Protein AF-A0A251XKA4-F1 (afdb_monomer)

InterPro domains:
  IPR009317 ChaB [PF06150] (57-104)
  IPR037205 ChaB superfamily [G3DSA:1.10.1740.70] (51-105)
  IPR037205 ChaB superfamily [SSF140376] (55-105)

Secondary structure (DSSP, 8-state):
------------------------------------------------------PPPPHHHHHHHHHHHHHHHHHH-SSHHHHHHHHHHHHHHEEEETTEEEE-SS-S-SSHHHHSTTSPP-TT--TTS-HHHHHHHHHHTT-TTGGG--HHHHHHHHHHHHHHHHHHHHHHH-

Organism: Clavibacter michiganensis subsp. michiganensis (NCBI:txid33013)

Structure (mmCIF, N/CA/C/O backbone):
data_AF-A0A251XKA4-F1
#
_entry.id   AF-A0A251XKA4-F1
#
loop_
_atom_site.group_PDB
_atom_site.id
_atom_site.type_symbol
_atom_site.label_atom_id
_atom_site.label_alt_id
_atom_site.label_comp_id
_atom_site.label_asym_id
_atom_site.label_entity_id
_atom_site.label_seq_id
_atom_site.pdbx_PDB_ins_code
_atom_site.Cartn_x
_atom_site.Cartn_y
_atom_site.Cartn_z
_atom_site.occupancy
_atom_site.B_iso_or_equiv
_atom_site.auth_seq_id
_atom_site.auth_comp_id
_atom_site.auth_asym_id
_atom_site.auth_atom_id
_atom_site.pdbx_PDB_model_num
ATOM 1 N N . MET A 1 1 ? 57.300 -24.499 -4.265 1.00 41.25 1 MET A N 1
ATOM 2 C CA . MET A 1 1 ? 58.235 -25.155 -5.201 1.00 41.25 1 MET A CA 1
ATOM 3 C C . MET A 1 1 ? 58.784 -26.403 -4.531 1.00 41.25 1 MET A C 1
ATOM 5 O O . MET A 1 1 ? 59.545 -26.264 -3.583 1.00 41.25 1 MET A O 1
ATOM 9 N N . ARG A 1 2 ? 58.310 -27.577 -4.958 1.00 37.72 2 ARG A N 1
ATOM 10 C CA . ARG A 1 2 ? 58.905 -28.910 -4.784 1.00 37.72 2 ARG A CA 1
ATOM 11 C C . ARG A 1 2 ? 58.207 -29.837 -5.793 1.00 37.72 2 ARG A C 1
ATOM 13 O O . ARG A 1 2 ? 57.027 -30.131 -5.636 1.00 37.72 2 ARG A O 1
ATOM 20 N N . ASP A 1 3 ? 58.942 -30.148 -6.856 1.00 30.45 3 ASP A N 1
ATOM 21 C CA . ASP A 1 3 ? 58.906 -31.343 -7.720 1.00 30.45 3 ASP A CA 1
ATOM 22 C C . ASP A 1 3 ? 58.694 -32.657 -6.924 1.00 30.45 3 ASP A C 1
ATOM 24 O O . ASP A 1 3 ? 58.988 -32.674 -5.730 1.00 30.45 3 ASP A O 1
ATOM 28 N N . ALA A 1 4 ? 58.270 -33.818 -7.445 1.00 34.62 4 ALA A N 1
ATOM 29 C CA . ALA A 1 4 ? 57.891 -34.322 -8.773 1.00 34.62 4 ALA A CA 1
ATOM 30 C C . ALA A 1 4 ? 57.334 -35.771 -8.625 1.00 34.62 4 ALA A C 1
ATOM 32 O O . ALA A 1 4 ? 57.426 -36.355 -7.546 1.00 34.62 4 ALA A O 1
ATOM 33 N N . ALA A 1 5 ? 56.892 -36.328 -9.767 1.00 35.38 5 ALA A N 1
ATOM 34 C CA . ALA A 1 5 ? 56.661 -37.741 -10.148 1.00 35.38 5 ALA A CA 1
ATOM 35 C C . ALA A 1 5 ? 55.279 -38.352 -9.804 1.00 35.38 5 ALA A C 1
ATOM 37 O O . ALA A 1 5 ? 54.890 -38.363 -8.643 1.00 35.38 5 ALA A O 1
ATOM 38 N N . LEU A 1 6 ? 54.391 -38.723 -10.750 1.00 31.50 6 LEU A N 1
ATOM 39 C CA . LEU A 1 6 ? 54.429 -39.629 -11.936 1.00 31.50 6 LEU A CA 1
ATOM 40 C C . LEU A 1 6 ? 54.563 -41.127 -11.603 1.00 31.50 6 LEU A C 1
ATOM 42 O O . LEU A 1 6 ? 55.638 -41.536 -11.188 1.00 31.50 6 LEU A O 1
ATOM 46 N N . ASP A 1 7 ? 53.484 -41.889 -11.859 1.00 31.73 7 ASP A N 1
ATOM 47 C CA . ASP A 1 7 ? 53.418 -43.190 -12.582 1.00 31.73 7 ASP A CA 1
ATOM 48 C C . ASP A 1 7 ? 51.917 -43.580 -12.719 1.00 31.73 7 ASP A C 1
ATOM 50 O O . ASP A 1 7 ? 51.208 -43.651 -11.717 1.00 31.73 7 ASP A O 1
ATOM 54 N N . ASP A 1 8 ? 51.252 -43.398 -13.867 1.00 29.53 8 ASP A N 1
ATOM 55 C CA . ASP A 1 8 ? 51.027 -44.322 -15.007 1.00 29.53 8 ASP A CA 1
ATOM 56 C C . ASP A 1 8 ? 50.430 -45.709 -14.657 1.00 29.53 8 ASP A C 1
ATOM 58 O O . ASP A 1 8 ? 51.080 -46.574 -14.086 1.00 29.53 8 ASP A O 1
ATOM 62 N N . ALA A 1 9 ? 49.176 -45.933 -15.074 1.00 33.81 9 ALA A N 1
ATOM 63 C CA . ALA A 1 9 ? 48.675 -47.252 -15.462 1.00 33.81 9 ALA A CA 1
ATOM 64 C C . ALA A 1 9 ? 47.526 -47.095 -16.476 1.00 33.81 9 ALA A C 1
ATOM 66 O O . ALA A 1 9 ? 46.381 -46.784 -16.138 1.00 33.81 9 ALA A O 1
ATOM 67 N N . ARG A 1 10 ? 47.858 -47.301 -17.752 1.00 30.70 10 ARG A N 1
ATOM 68 C CA . ARG A 1 10 ? 46.939 -47.449 -18.891 1.00 30.70 10 ARG A CA 1
ATOM 69 C C . ARG A 1 10 ? 46.295 -48.842 -18.929 1.00 30.70 10 ARG A C 1
ATOM 71 O O . ARG A 1 10 ? 46.965 -49.829 -18.649 1.00 30.70 10 ARG A O 1
ATOM 78 N N . GLY A 1 11 ? 45.089 -48.924 -19.507 1.00 27.58 11 GLY A N 1
ATOM 79 C CA . GLY A 1 11 ? 44.773 -49.992 -20.470 1.00 27.58 11 GLY A CA 1
ATOM 80 C C . GLY A 1 11 ? 43.363 -50.597 -20.431 1.00 27.58 11 GLY A C 1
ATOM 81 O O . GLY A 1 11 ? 43.026 -51.311 -19.498 1.00 27.58 11 GLY A O 1
ATOM 82 N N . GLY A 1 12 ? 42.608 -50.433 -21.531 1.00 27.92 12 GLY A N 1
ATOM 83 C CA . GLY A 1 12 ? 41.803 -51.532 -22.096 1.00 27.92 12 GLY A CA 1
ATOM 84 C C . GLY A 1 12 ? 40.272 -51.384 -22.156 1.00 27.92 12 GLY A C 1
ATOM 85 O O . GLY A 1 12 ? 39.564 -51.839 -21.269 1.00 27.92 12 GLY A O 1
ATOM 86 N N . ALA A 1 13 ? 39.760 -50.878 -23.279 1.00 34.41 13 ALA A N 1
ATOM 87 C CA . ALA A 1 13 ? 38.482 -51.277 -23.909 1.00 34.41 13 ALA A CA 1
ATOM 88 C C . ALA A 1 13 ? 38.842 -51.947 -25.272 1.00 34.41 13 ALA A C 1
ATOM 90 O O . ALA A 1 13 ? 40.032 -51.870 -25.603 1.00 34.41 13 ALA A O 1
ATOM 91 N N . PRO A 1 14 ? 37.946 -52.526 -26.122 1.00 44.03 14 PRO A N 1
ATOM 92 C CA . PRO A 1 14 ? 36.469 -52.452 -26.154 1.00 44.03 14 PRO A CA 1
ATOM 93 C C . PRO A 1 14 ? 35.716 -53.739 -26.630 1.00 44.03 14 PRO A C 1
ATOM 95 O O . PRO A 1 14 ? 36.321 -54.727 -27.031 1.00 44.03 14 PRO A O 1
ATOM 98 N N . GLY A 1 15 ? 34.374 -53.670 -26.720 1.00 28.42 15 GLY A N 1
ATOM 99 C CA . GLY A 1 15 ? 33.602 -54.360 -27.776 1.00 28.42 15 GLY A CA 1
ATOM 100 C C . GLY A 1 15 ? 32.420 -55.243 -27.340 1.00 28.42 15 GLY A C 1
ATOM 101 O O . GLY A 1 15 ? 32.548 -56.048 -26.427 1.00 28.42 15 GLY A O 1
ATOM 102 N N . GLY A 1 16 ? 31.288 -55.142 -28.061 1.00 31.62 16 GLY A N 1
ATOM 103 C CA . GLY A 1 16 ? 30.302 -56.234 -28.158 1.00 31.62 16 GLY A CA 1
ATOM 104 C C . GLY A 1 16 ? 28.816 -55.862 -28.061 1.00 31.62 16 GLY A C 1
ATOM 105 O O . GLY A 1 16 ? 28.168 -56.170 -27.068 1.00 31.62 16 GLY A O 1
ATOM 106 N N . LEU A 1 17 ? 28.242 -55.265 -29.113 1.00 37.06 17 LEU A N 1
ATOM 107 C CA . LEU A 1 17 ? 26.791 -55.231 -29.355 1.00 37.06 17 LEU A CA 1
ATOM 108 C C . LEU A 1 17 ? 26.373 -56.504 -30.099 1.00 37.06 17 LEU A C 1
ATOM 110 O O . LEU A 1 17 ? 26.829 -56.715 -31.219 1.00 37.06 17 LEU A O 1
ATOM 114 N N . THR A 1 18 ? 25.455 -57.308 -29.555 1.00 38.34 18 THR A N 1
ATOM 115 C CA . THR A 1 18 ? 24.617 -58.232 -30.347 1.00 38.34 18 THR A CA 1
ATOM 116 C C . THR A 1 18 ? 23.310 -58.548 -29.604 1.00 38.34 18 THR A C 1
ATOM 118 O O . THR A 1 18 ? 23.320 -58.869 -28.420 1.00 38.34 18 THR A O 1
ATOM 121 N N . ARG A 1 19 ? 22.175 -58.444 -30.312 1.00 44.38 19 ARG A N 1
ATOM 122 C CA . ARG A 1 19 ? 20.827 -58.893 -29.896 1.00 44.38 19 ARG A CA 1
ATOM 123 C C . ARG A 1 19 ? 20.572 -60.312 -30.425 1.00 44.38 19 ARG A C 1
ATOM 125 O O . ARG A 1 19 ? 21.053 -60.634 -31.507 1.00 44.38 19 ARG A O 1
ATOM 132 N N . PRO A 1 20 ? 19.719 -61.102 -29.759 1.00 41.06 20 PRO A N 1
ATOM 133 C CA . PRO A 1 20 ? 18.528 -61.667 -30.427 1.00 41.06 20 PRO A CA 1
ATOM 134 C C . PRO A 1 20 ? 17.291 -61.592 -29.496 1.00 41.06 20 PRO A C 1
ATOM 136 O O . PRO A 1 20 ? 17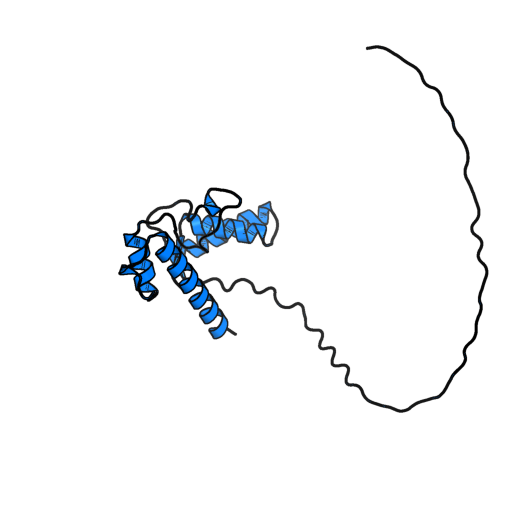.431 -61.566 -28.283 1.00 41.06 20 PRO A O 1
ATOM 139 N N . SER A 1 21 ? 16.059 -61.307 -29.932 1.00 31.83 21 SER A N 1
ATOM 140 C CA . SER A 1 21 ? 15.105 -61.987 -30.835 1.00 31.83 21 SER A CA 1
ATOM 141 C C . SER A 1 21 ? 13.944 -62.633 -30.049 1.00 31.83 21 SER A C 1
ATOM 143 O O . SER A 1 21 ? 14.089 -63.673 -29.425 1.00 31.83 21 SER A O 1
ATOM 145 N N . ARG A 1 22 ? 12.797 -61.940 -30.094 1.00 33.31 22 ARG A N 1
ATOM 146 C CA . ARG A 1 22 ? 11.419 -62.400 -30.370 1.00 33.31 22 ARG A CA 1
ATOM 147 C C . ARG A 1 22 ? 10.914 -63.746 -29.797 1.00 33.31 22 ARG A C 1
ATOM 149 O O . ARG A 1 22 ? 11.120 -64.798 -30.387 1.00 33.31 22 ARG A O 1
ATOM 156 N N . ALA A 1 23 ? 10.017 -63.640 -28.816 1.00 32.66 23 ALA A N 1
ATOM 157 C CA . ALA A 1 23 ? 8.788 -64.434 -28.644 1.00 32.66 23 ALA A CA 1
ATOM 158 C C . ALA A 1 23 ? 7.813 -63.560 -27.810 1.00 32.66 23 ALA A C 1
ATOM 160 O O . ALA A 1 23 ? 8.272 -62.812 -26.961 1.00 32.66 23 ALA A O 1
ATOM 161 N N . GLY A 1 24 ? 6.499 -63.500 -28.004 1.00 32.25 24 GLY A N 1
ATOM 162 C CA . GLY A 1 24 ? 5.618 -64.374 -28.747 1.00 32.25 24 GLY A CA 1
ATOM 163 C C . GLY A 1 24 ? 4.325 -63.682 -29.192 1.00 32.25 24 GLY A C 1
ATOM 164 O O . GLY A 1 24 ? 4.082 -62.495 -28.995 1.00 32.25 24 GLY A O 1
ATOM 165 N N . ARG A 1 25 ? 3.569 -64.517 -29.886 1.00 30.67 25 ARG A N 1
ATOM 166 C CA . ARG A 1 25 ? 2.324 -64.351 -30.622 1.00 30.67 25 ARG A CA 1
ATOM 167 C C . ARG A 1 25 ? 1.132 -64.212 -29.665 1.00 30.67 25 ARG A C 1
ATOM 169 O O . ARG A 1 25 ? 1.028 -64.999 -28.732 1.00 30.67 25 ARG A O 1
ATOM 176 N N . ALA A 1 26 ? 0.210 -63.302 -29.964 1.00 33.66 26 ALA A N 1
ATOM 177 C CA . ALA A 1 26 ? -1.204 -63.447 -29.629 1.00 33.66 26 ALA A CA 1
ATOM 178 C C . ALA A 1 26 ? -2.019 -62.743 -30.722 1.00 33.66 26 ALA A C 1
ATOM 180 O O . ALA A 1 26 ? -2.037 -61.519 -30.822 1.00 33.66 26 ALA A O 1
ATOM 181 N N . GLU A 1 27 ? -2.606 -63.562 -31.588 1.00 29.14 27 GLU A N 1
ATOM 182 C CA . GLU A 1 27 ? -3.636 -63.191 -32.549 1.00 29.14 27 GLU A CA 1
ATOM 183 C C . GLU A 1 27 ? -4.970 -63.107 -31.814 1.00 29.14 27 GLU A C 1
ATOM 185 O O . GLU A 1 27 ? -5.345 -64.091 -31.189 1.00 29.14 27 GLU A O 1
ATOM 190 N N . TRP A 1 28 ? -5.682 -61.986 -31.932 1.00 31.33 28 TRP A N 1
ATOM 191 C CA . TRP A 1 28 ? -7.147 -61.937 -31.947 1.00 31.33 28 TRP A CA 1
ATOM 192 C C . TRP A 1 28 ? -7.543 -60.774 -32.855 1.00 31.33 28 TRP A C 1
ATOM 194 O O . TRP A 1 28 ? -7.363 -59.608 -32.508 1.00 31.33 28 TRP A O 1
ATOM 204 N N . GLY A 1 29 ? -8.015 -61.108 -34.053 1.00 29.88 29 GLY A N 1
ATOM 205 C CA . GLY A 1 29 ? -8.802 -60.202 -34.870 1.00 29.88 29 GLY A CA 1
ATOM 206 C C . GLY A 1 29 ? -10.274 -60.462 -34.588 1.00 29.88 29 GLY A C 1
ATOM 207 O O . GLY A 1 29 ? -10.699 -61.609 -34.632 1.00 29.88 29 GLY A O 1
ATOM 208 N N . ASP A 1 30 ? -11.029 -59.401 -34.335 1.00 33.69 30 ASP A N 1
ATOM 209 C CA . ASP A 1 30 ? -12.448 -59.348 -34.664 1.00 33.69 30 ASP A CA 1
ATOM 210 C C . ASP A 1 30 ? -12.826 -57.891 -34.949 1.00 33.69 30 ASP A C 1
ATOM 212 O O . ASP A 1 30 ? -12.388 -56.962 -34.265 1.00 33.69 30 ASP A O 1
ATOM 216 N N . GLY A 1 31 ? -13.540 -57.702 -36.053 1.00 29.50 31 GLY A N 1
ATOM 217 C CA . GLY A 1 31 ? -13.915 -56.408 -36.609 1.00 29.50 31 GLY A CA 1
ATOM 218 C C . GLY A 1 31 ? -15.184 -55.819 -35.974 1.00 29.50 31 GLY A C 1
ATOM 219 O O . GLY A 1 31 ? -15.571 -56.178 -34.869 1.00 29.50 31 GLY A O 1
ATOM 220 N N . PRO A 1 32 ? -15.826 -54.845 -36.634 1.00 42.78 32 PRO A N 1
ATOM 221 C CA . PRO A 1 32 ? -16.057 -53.530 -36.054 1.00 42.78 32 PRO A CA 1
ATOM 222 C C . PRO A 1 32 ? -17.481 -53.354 -35.524 1.00 42.78 32 PRO A C 1
ATOM 224 O O . PRO A 1 32 ? -18.438 -53.808 -36.148 1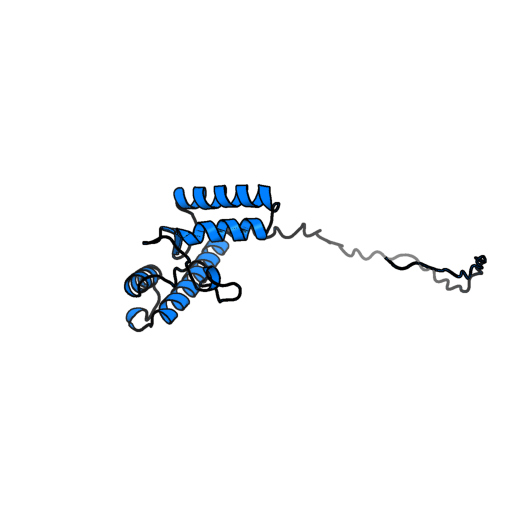.00 42.78 32 PRO A O 1
ATOM 227 N N . ARG A 1 33 ? -17.638 -52.577 -34.444 1.00 34.19 33 ARG A N 1
ATOM 228 C CA . ARG A 1 33 ? -18.879 -51.839 -34.173 1.00 34.19 33 ARG A CA 1
ATOM 229 C C . ARG A 1 33 ? -18.569 -50.452 -33.635 1.00 34.19 33 ARG A C 1
ATOM 231 O O . ARG A 1 33 ? -17.985 -50.287 -32.568 1.00 34.19 33 ARG A O 1
ATOM 238 N N . GLU A 1 34 ? -18.964 -49.477 -34.443 1.00 37.06 34 GLU A N 1
ATOM 239 C CA . GLU A 1 34 ? -19.092 -48.069 -34.115 1.00 37.06 34 GLU A CA 1
ATOM 240 C C . GLU A 1 34 ? -19.709 -47.866 -32.728 1.00 37.06 34 GLU A C 1
ATOM 242 O O . GLU A 1 34 ? -20.851 -48.241 -32.466 1.00 37.06 34 GLU A O 1
ATOM 247 N N . ALA A 1 35 ? -18.970 -47.186 -31.861 1.00 33.25 35 ALA A N 1
ATOM 248 C CA . ALA A 1 35 ? -19.547 -46.390 -30.796 1.00 33.25 35 ALA A CA 1
ATOM 249 C C . ALA A 1 35 ? -18.789 -45.064 -30.791 1.00 33.25 35 ALA A C 1
ATOM 251 O O . ALA A 1 35 ? -17.631 -44.979 -30.386 1.00 33.25 35 ALA A O 1
ATOM 252 N N . ALA A 1 36 ? -19.443 -44.035 -31.323 1.00 42.47 36 ALA A N 1
ATOM 253 C CA . ALA A 1 36 ? -18.962 -42.668 -31.344 1.00 42.47 36 ALA A CA 1
ATOM 254 C C . ALA A 1 36 ? -18.763 -42.147 -29.910 1.00 42.47 36 ALA A C 1
ATOM 256 O O . ALA A 1 36 ? -19.669 -41.578 -29.303 1.00 42.47 36 ALA A O 1
ATOM 257 N N . ALA A 1 37 ? -17.555 -42.301 -29.373 1.00 41.50 37 ALA A N 1
ATOM 258 C CA . ALA A 1 37 ? -17.091 -41.480 -28.270 1.00 41.50 37 ALA A CA 1
ATOM 259 C C . ALA A 1 37 ? -16.654 -40.137 -28.859 1.00 41.50 37 ALA A C 1
ATOM 261 O O . ALA A 1 37 ? -15.636 -40.033 -29.543 1.00 41.50 37 ALA A O 1
ATOM 262 N N . ARG A 1 38 ? -17.459 -39.100 -28.622 1.00 43.06 38 ARG A N 1
ATOM 263 C CA . ARG A 1 38 ? -17.077 -37.710 -28.865 1.00 43.06 38 ARG A CA 1
ATOM 264 C C . ARG A 1 38 ? -15.859 -37.400 -27.988 1.00 43.06 38 ARG A C 1
ATOM 266 O O . ARG A 1 38 ? -16.015 -37.018 -26.833 1.00 43.06 38 ARG A O 1
ATOM 273 N N . ASP A 1 39 ? -14.654 -37.569 -28.531 1.00 43.06 39 ASP A N 1
ATOM 274 C CA . ASP A 1 39 ? -13.423 -37.023 -27.958 1.00 43.06 39 ASP A CA 1
ATOM 275 C C . ASP A 1 39 ? -13.450 -35.507 -28.160 1.00 43.06 39 ASP A C 1
ATOM 277 O O . ASP A 1 39 ? -12.802 -34.936 -29.033 1.00 43.06 39 ASP A O 1
ATOM 281 N N . THR A 1 40 ? -14.247 -34.828 -27.340 1.00 46.41 40 THR A N 1
ATOM 282 C CA . THR A 1 40 ? -14.050 -33.408 -27.097 1.00 46.41 40 THR A CA 1
ATOM 283 C C . THR A 1 40 ? -12.915 -33.259 -26.091 1.00 46.41 40 THR A C 1
ATOM 285 O O . THR A 1 40 ? -13.105 -32.699 -25.008 1.00 46.41 40 THR A O 1
ATOM 288 N N . ARG A 1 41 ? -11.698 -33.684 -26.452 1.00 48.25 41 ARG A N 1
ATOM 289 C CA . ARG A 1 41 ? -10.490 -33.011 -25.977 1.00 48.25 41 ARG A CA 1
ATOM 290 C C . ARG A 1 41 ? -10.504 -31.615 -26.575 1.00 48.25 41 ARG A C 1
ATOM 292 O O . ARG A 1 41 ? -9.801 -31.277 -27.520 1.00 48.25 41 ARG A O 1
ATOM 299 N N . ARG A 1 42 ? -11.352 -30.778 -25.975 1.00 44.84 42 ARG A N 1
ATOM 300 C CA . ARG A 1 42 ? -11.201 -29.337 -25.952 1.00 44.84 42 ARG A CA 1
ATOM 301 C C . ARG A 1 42 ? -9.795 -29.136 -25.404 1.00 44.84 42 ARG A C 1
ATOM 303 O O . ARG A 1 42 ? -9.588 -29.252 -24.197 1.00 44.84 42 ARG A O 1
ATOM 310 N N . ILE A 1 43 ? -8.835 -28.932 -26.306 1.00 49.16 43 ILE A N 1
ATOM 311 C CA . ILE A 1 43 ? -7.522 -28.385 -25.993 1.00 49.16 43 ILE A CA 1
ATOM 312 C C . ILE A 1 43 ? -7.842 -27.109 -25.226 1.00 49.16 43 ILE A C 1
ATOM 314 O O . ILE A 1 43 ? -8.227 -26.086 -25.791 1.00 49.16 43 ILE A O 1
ATOM 318 N N . ARG A 1 44 ? -7.832 -27.215 -23.898 1.00 48.62 44 ARG A N 1
ATOM 319 C CA . ARG A 1 44 ? -7.949 -26.077 -23.012 1.00 48.62 44 ARG A CA 1
ATOM 320 C C . ARG A 1 44 ? -6.613 -25.392 -23.229 1.00 48.62 44 ARG A C 1
ATOM 322 O O . ARG A 1 44 ? -5.604 -25.841 -22.688 1.00 48.62 44 ARG A O 1
ATOM 329 N N . GLY A 1 45 ? -6.608 -24.406 -24.129 1.00 38.12 45 GLY A N 1
ATOM 330 C CA . GLY A 1 45 ? -5.464 -23.531 -24.349 1.00 38.12 45 GLY A CA 1
ATOM 331 C C . GLY A 1 45 ? -4.911 -23.074 -22.999 1.00 38.12 45 GLY A C 1
ATOM 332 O O . GLY A 1 45 ? -5.649 -23.121 -22.003 1.00 38.12 45 GLY A O 1
ATOM 333 N N . PRO A 1 46 ? -3.623 -22.697 -22.936 1.00 44.62 46 PRO A N 1
ATOM 334 C CA . PRO A 1 46 ? -2.971 -22.382 -21.674 1.00 44.62 46 PRO A CA 1
ATOM 335 C C . PRO A 1 46 ? -3.894 -21.467 -20.879 1.00 44.62 46 PRO A C 1
ATOM 337 O O . PRO A 1 46 ? -4.314 -20.425 -21.389 1.00 44.62 46 PRO A O 1
ATOM 340 N N . ARG A 1 47 ? -4.290 -21.910 -19.672 1.00 45.59 47 ARG A N 1
ATOM 341 C CA . ARG A 1 47 ? -5.006 -21.057 -18.719 1.00 45.59 47 ARG A CA 1
ATOM 342 C C . ARG A 1 47 ? -4.215 -19.763 -18.716 1.00 45.59 47 ARG A C 1
ATOM 344 O O . ARG A 1 47 ? -3.035 -19.819 -18.365 1.00 45.59 47 ARG A O 1
ATOM 351 N N . ARG A 1 48 ? -4.808 -18.663 -19.207 1.00 47.62 48 ARG A N 1
ATOM 352 C CA . ARG A 1 48 ? -4.182 -17.343 -19.121 1.00 47.62 48 ARG A CA 1
ATOM 353 C C . ARG A 1 48 ? -3.710 -17.261 -17.680 1.00 47.62 48 ARG A C 1
ATOM 355 O O . ARG A 1 48 ? -4.539 -17.366 -16.776 1.00 47.62 48 ARG A O 1
ATOM 362 N N . ARG A 1 49 ? -2.390 -17.239 -17.461 1.00 40.84 49 ARG A N 1
ATOM 363 C CA . ARG A 1 49 ? -1.859 -16.880 -16.150 1.00 40.84 49 ARG A CA 1
ATOM 364 C C . ARG A 1 49 ? -2.543 -15.556 -15.878 1.00 40.84 49 ARG A C 1
ATOM 366 O O . ARG A 1 49 ? -2.422 -14.657 -16.706 1.00 40.84 49 ARG A O 1
ATOM 373 N N . HIS A 1 50 ? -3.416 -15.540 -14.878 1.00 37.34 50 HIS A N 1
ATOM 374 C CA . HIS A 1 50 ? -4.166 -14.352 -14.529 1.00 37.34 50 HIS A CA 1
ATOM 375 C C . HIS A 1 50 ? -3.097 -13.311 -14.218 1.00 37.34 50 HIS A C 1
ATOM 377 O O . HIS A 1 50 ? -2.466 -13.399 -13.168 1.00 37.34 50 HIS A O 1
ATOM 383 N N . ALA A 1 51 ? -2.825 -12.415 -15.173 1.00 41.84 51 ALA A N 1
ATOM 384 C CA . ALA A 1 51 ? -2.194 -11.151 -14.861 1.00 41.84 51 ALA A CA 1
ATOM 385 C C . ALA A 1 51 ? -3.032 -10.611 -13.710 1.00 41.84 51 ALA A C 1
ATOM 387 O O . ALA A 1 51 ? -4.269 -10.656 -13.778 1.00 41.84 51 ALA A O 1
ATOM 388 N N . GLU A 1 52 ? -2.378 -10.308 -12.595 1.00 47.53 52 GLU A N 1
ATOM 389 C CA . GLU A 1 52 ? -3.085 -9.817 -11.430 1.00 47.53 52 GLU A CA 1
ATOM 390 C C . GLU A 1 52 ? -3.981 -8.674 -11.905 1.00 47.53 52 GLU A C 1
ATOM 392 O O . GLU A 1 52 ? -3.515 -7.780 -12.602 1.00 47.53 52 GLU A O 1
ATOM 397 N N . HIS A 1 53 ? -5.287 -8.742 -11.628 1.00 52.09 53 HIS A N 1
ATOM 398 C CA . HIS A 1 53 ? -6.139 -7.575 -11.825 1.00 52.09 53 HIS A CA 1
ATOM 399 C C . HIS A 1 53 ? -5.495 -6.455 -11.006 1.00 52.09 53 HIS A C 1
ATOM 401 O O . HIS A 1 53 ? -5.470 -6.541 -9.769 1.00 52.09 53 HIS A O 1
ATOM 407 N N . HIS A 1 54 ? -4.877 -5.505 -11.707 1.00 56.66 54 HIS A N 1
ATOM 408 C CA . HIS A 1 54 ? -4.188 -4.400 -11.085 1.00 56.66 54 HIS A CA 1
ATOM 409 C C . HIS A 1 54 ? -5.275 -3.426 -10.635 1.00 56.66 54 HIS A C 1
ATOM 411 O O . HIS A 1 54 ? -5.992 -2.898 -11.487 1.00 56.66 54 HIS A O 1
ATOM 417 N N . PRO A 1 55 ? -5.434 -3.217 -9.320 1.00 62.59 55 PRO A N 1
ATOM 418 C CA . PRO A 1 55 ? -6.343 -2.198 -8.807 1.00 62.59 55 PRO A CA 1
ATOM 419 C C . PRO A 1 55 ? -6.038 -0.848 -9.489 1.00 62.59 55 PRO A C 1
ATOM 421 O O . PRO A 1 55 ? -4.851 -0.594 -9.729 1.00 62.59 55 PRO A O 1
ATOM 424 N N . PRO A 1 56 ? -7.025 0.014 -9.825 1.00 66.19 56 PRO A N 1
ATOM 425 C CA . PRO A 1 56 ? -6.751 1.273 -10.502 1.00 66.19 56 PRO A CA 1
ATOM 426 C C . PRO A 1 56 ? -5.664 2.056 -9.767 1.00 66.19 56 PRO A C 1
ATOM 428 O O . PRO A 1 56 ? -5.740 2.325 -8.568 1.00 66.19 56 PRO A O 1
ATOM 431 N N . LEU A 1 57 ? -4.601 2.362 -10.497 1.00 66.75 57 LEU A N 1
ATOM 432 C CA . LEU A 1 57 ? -3.449 3.097 -10.004 1.00 66.75 57 LEU A CA 1
ATOM 433 C C . LEU A 1 57 ? -3.660 4.584 -10.346 1.00 66.75 57 LEU A C 1
ATOM 435 O O . LEU A 1 57 ? -4.001 4.882 -11.493 1.00 66.75 57 LEU A O 1
ATOM 439 N N . PRO A 1 58 ? -3.428 5.532 -9.422 1.00 77.06 58 PRO A N 1
ATOM 440 C CA . PRO A 1 58 ? -3.253 6.938 -9.778 1.00 77.06 58 PRO A CA 1
ATOM 441 C C . PRO A 1 58 ? -2.182 7.089 -10.867 1.00 77.06 58 PRO A C 1
ATOM 443 O O . PRO A 1 58 ? -1.273 6.263 -10.945 1.00 77.06 58 PRO A O 1
ATOM 446 N N . GLU A 1 59 ? -2.226 8.148 -11.677 1.00 77.31 59 GLU A N 1
ATOM 447 C CA . GLU A 1 59 ? -1.280 8.345 -12.793 1.00 77.31 59 GLU A CA 1
ATOM 448 C C . GLU A 1 59 ? 0.192 8.224 -12.345 1.00 77.31 59 GLU A C 1
ATOM 450 O O . GLU A 1 59 ? 0.985 7.503 -12.952 1.00 77.31 59 GLU A O 1
ATOM 455 N N . HIS A 1 60 ? 0.537 8.815 -11.195 1.00 78.06 60 HIS A N 1
ATOM 456 C CA . HIS A 1 60 ? 1.879 8.704 -10.612 1.00 78.06 60 HIS A CA 1
ATOM 457 C C . HIS A 1 60 ? 2.231 7.271 -10.162 1.00 78.06 60 HIS A C 1
ATOM 459 O O . HIS A 1 60 ? 3.381 6.838 -10.263 1.00 78.06 60 HIS A O 1
ATOM 465 N N . ALA A 1 61 ? 1.247 6.506 -9.688 1.00 84.75 61 ALA A N 1
ATOM 466 C CA . ALA A 1 61 ? 1.424 5.115 -9.283 1.00 84.75 61 ALA A CA 1
ATOM 467 C C . ALA A 1 61 ? 1.644 4.200 -10.502 1.00 84.75 61 ALA A C 1
ATOM 469 O O . ALA A 1 61 ? 2.521 3.336 -10.471 1.00 84.75 61 ALA A O 1
ATOM 470 N N . GLN A 1 62 ? 0.916 4.443 -11.601 1.00 84.44 62 GLN A N 1
ATOM 471 C CA . GLN A 1 62 ? 1.118 3.762 -12.887 1.00 84.44 62 GLN A CA 1
ATOM 472 C C . GLN A 1 62 ? 2.505 4.038 -13.449 1.00 84.44 62 GLN A C 1
ATOM 474 O O . GLN A 1 62 ? 3.193 3.102 -13.852 1.00 84.44 62 GLN A O 1
ATOM 479 N N . ALA A 1 63 ? 2.932 5.303 -13.439 1.00 86.00 63 ALA A N 1
ATOM 480 C CA . ALA A 1 63 ? 4.255 5.697 -13.906 1.00 86.00 63 ALA A CA 1
ATOM 481 C C . ALA A 1 63 ? 5.365 5.021 -13.083 1.00 86.00 63 ALA A C 1
ATOM 483 O O . ALA A 1 63 ? 6.282 4.432 -13.654 1.00 86.00 63 ALA A O 1
ATOM 484 N N . THR A 1 64 ? 5.240 5.031 -11.750 1.00 89.75 64 THR A N 1
ATOM 485 C CA . THR A 1 64 ? 6.199 4.387 -10.835 1.00 89.75 64 THR A CA 1
ATOM 486 C C . THR A 1 64 ? 6.296 2.886 -11.093 1.00 89.75 64 THR A C 1
ATOM 488 O O . THR A 1 64 ? 7.396 2.348 -11.226 1.00 89.75 64 THR A O 1
ATOM 491 N N . TRP A 1 65 ? 5.150 2.207 -11.195 1.00 91.38 65 TRP A N 1
ATOM 492 C CA . TRP A 1 65 ? 5.112 0.771 -11.448 1.00 91.38 65 TRP A CA 1
ATOM 493 C C . TRP A 1 65 ? 5.676 0.433 -12.832 1.00 91.38 65 TRP A C 1
ATOM 495 O O . TRP A 1 65 ? 6.541 -0.429 -12.932 1.00 91.38 65 TRP A O 1
ATOM 505 N N . SER A 1 66 ? 5.261 1.151 -13.880 1.00 91.12 66 SER A N 1
ATOM 506 C CA . SER A 1 66 ? 5.669 0.872 -15.265 1.00 91.12 66 SER A CA 1
ATOM 507 C C . SER A 1 66 ? 7.164 1.093 -15.475 1.00 91.12 66 SER A C 1
ATOM 509 O O . SER A 1 66 ? 7.831 0.245 -16.063 1.00 91.12 66 SER A O 1
ATOM 511 N N . ALA A 1 67 ? 7.716 2.187 -14.939 1.00 91.12 67 ALA A N 1
ATOM 512 C CA . ALA A 1 67 ? 9.147 2.466 -15.018 1.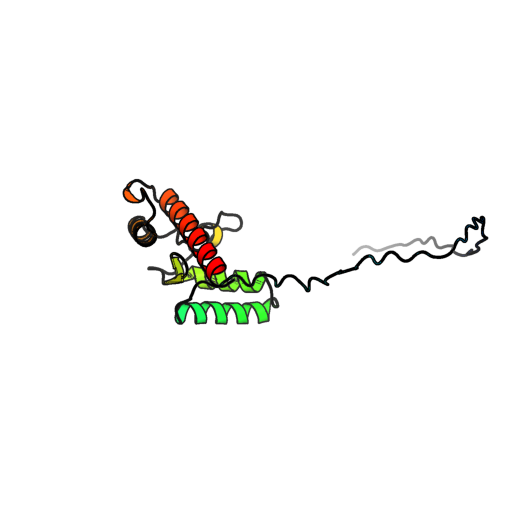00 91.12 67 ALA A CA 1
ATOM 513 C C . ALA A 1 67 ? 9.971 1.400 -14.280 1.00 91.12 67 ALA A C 1
ATOM 515 O O . ALA A 1 67 ? 10.971 0.904 -14.803 1.00 91.12 67 ALA A O 1
ATOM 516 N N . ALA A 1 68 ? 9.535 1.008 -13.078 1.00 94.06 68 ALA A N 1
ATOM 517 C CA . ALA A 1 68 ? 10.203 -0.036 -12.309 1.00 94.06 68 ALA A CA 1
ATOM 518 C C . ALA A 1 68 ? 10.083 -1.416 -12.974 1.00 94.06 68 ALA A C 1
ATOM 520 O O . ALA A 1 68 ? 11.047 -2.181 -12.959 1.00 94.06 68 ALA A O 1
ATOM 521 N N . HIS A 1 69 ? 8.930 -1.721 -13.574 1.00 94.44 69 HIS A N 1
ATOM 522 C CA . HIS A 1 69 ? 8.694 -2.960 -14.304 1.00 94.44 69 HIS A CA 1
ATOM 523 C C . HIS A 1 69 ? 9.604 -3.053 -15.524 1.00 94.44 69 HIS A C 1
ATOM 525 O O . HIS A 1 69 ? 10.372 -4.005 -15.624 1.00 94.44 69 HIS A O 1
ATOM 531 N N . GLN A 1 70 ? 9.606 -2.030 -16.385 1.00 93.12 70 GLN A N 1
ATOM 532 C CA . GLN A 1 70 ? 10.455 -1.989 -17.575 1.00 93.12 70 GLN A CA 1
ATOM 533 C C . GLN A 1 70 ? 11.938 -2.165 -17.212 1.00 93.12 70 GLN A C 1
ATOM 535 O O . GLN A 1 70 ? 12.613 -3.034 -17.761 1.00 93.12 70 GLN A O 1
ATOM 540 N N . ALA A 1 71 ? 12.438 -1.411 -16.229 1.00 93.69 71 ALA A N 1
ATOM 541 C CA . ALA A 1 71 ? 13.827 -1.531 -15.785 1.00 93.69 71 ALA A CA 1
ATOM 542 C C . ALA A 1 71 ? 14.150 -2.929 -15.219 1.00 93.69 71 ALA A C 1
ATOM 544 O O . ALA A 1 71 ? 15.269 -3.434 -15.355 1.00 93.69 71 ALA A O 1
ATOM 545 N N . ALA A 1 72 ? 13.184 -3.574 -14.562 1.00 94.12 72 ALA A N 1
ATOM 546 C CA . ALA A 1 72 ? 13.359 -4.918 -14.035 1.00 94.12 72 ALA A CA 1
ATOM 547 C C . ALA A 1 72 ? 13.304 -5.989 -15.135 1.00 94.12 72 ALA A C 1
ATOM 549 O O . ALA A 1 72 ? 14.064 -6.954 -15.060 1.00 94.12 72 ALA A O 1
ATOM 550 N N . GLU A 1 73 ? 12.478 -5.815 -16.166 1.00 95.88 73 GLU A N 1
ATOM 551 C CA . GLU A 1 73 ? 12.453 -6.685 -17.345 1.00 95.88 73 GLU A CA 1
ATOM 552 C C . GLU A 1 73 ? 13.752 -6.594 -18.144 1.00 95.88 73 GLU A C 1
ATOM 554 O O . GLU A 1 73 ? 14.313 -7.626 -18.507 1.00 95.88 73 GLU A O 1
ATOM 559 N N . GLU A 1 74 ? 14.285 -5.388 -18.347 1.00 94.31 74 GLU A N 1
ATOM 560 C CA . GLU A 1 74 ? 15.585 -5.180 -18.996 1.00 94.31 74 GLU A CA 1
ATOM 561 C C . GLU A 1 74 ? 16.713 -5.908 -18.251 1.00 94.31 74 GLU A C 1
ATOM 563 O O . GLU A 1 74 ? 17.643 -6.440 -18.860 1.00 94.31 74 GLU A O 1
ATOM 568 N N . ARG A 1 75 ? 16.624 -5.970 -16.918 1.00 95.62 75 ARG A N 1
ATOM 569 C CA . ARG A 1 75 ? 17.668 -6.554 -16.072 1.00 95.62 75 ARG A CA 1
ATOM 570 C C . ARG A 1 75 ? 17.529 -8.056 -15.845 1.00 95.62 75 ARG A C 1
ATOM 572 O O . ARG A 1 75 ? 18.540 -8.749 -15.729 1.00 95.62 75 ARG A O 1
ATOM 579 N N . TYR A 1 76 ? 16.308 -8.548 -15.673 1.00 92.31 76 TYR A N 1
ATOM 580 C CA . TYR A 1 76 ? 16.038 -9.914 -15.214 1.00 92.31 76 TYR A CA 1
ATOM 581 C C . TYR A 1 76 ? 15.233 -10.746 -16.216 1.00 92.31 76 TYR A C 1
ATOM 583 O O . TYR A 1 76 ? 15.066 -11.946 -15.996 1.00 92.31 76 TYR A O 1
ATOM 591 N N . GLY A 1 77 ? 14.751 -10.134 -17.298 1.00 91.94 77 GLY A N 1
ATOM 592 C CA . GLY A 1 77 ? 13.742 -10.703 -18.182 1.00 91.94 77 GLY A CA 1
ATOM 593 C C . GLY A 1 77 ? 12.327 -10.578 -17.611 1.00 91.94 77 GLY A C 1
ATOM 594 O O . GLY A 1 77 ? 12.124 -10.347 -16.416 1.00 91.94 77 GLY A O 1
ATOM 595 N N . SER A 1 78 ? 11.335 -10.759 -18.484 1.00 88.94 78 SER A N 1
ATOM 596 C CA . SER A 1 78 ? 9.919 -10.786 -18.108 1.00 88.94 78 SER A CA 1
ATOM 597 C C . SER A 1 78 ? 9.629 -11.892 -17.090 1.00 88.94 78 SER A C 1
ATOM 599 O O . SER A 1 78 ? 10.115 -13.019 -17.242 1.00 88.94 78 SER A O 1
ATOM 601 N N . GLY A 1 79 ? 8.771 -11.619 -16.108 1.00 90.56 79 GLY A N 1
ATOM 602 C CA . GLY A 1 79 ? 8.252 -12.634 -15.192 1.00 90.56 79 GLY A CA 1
ATOM 603 C C . GLY A 1 79 ? 8.124 -12.157 -13.750 1.00 90.56 79 GLY A C 1
ATOM 604 O O . GLY A 1 79 ? 8.262 -10.978 -13.443 1.00 90.56 79 GLY A O 1
ATOM 605 N N . GLU A 1 80 ? 7.902 -13.109 -12.840 1.00 89.19 80 GLU A N 1
ATOM 606 C CA . GLU A 1 80 ? 7.577 -12.843 -11.430 1.00 89.19 80 GLU A CA 1
ATOM 607 C C . GLU A 1 80 ? 8.611 -11.950 -10.721 1.00 89.19 80 GLU A C 1
ATOM 609 O O . GLU A 1 80 ? 8.269 -11.163 -9.843 1.00 89.19 80 GLU A O 1
ATOM 614 N N . ARG A 1 81 ? 9.892 -12.040 -11.099 1.00 89.88 81 ARG A N 1
ATOM 615 C CA . ARG A 1 81 ? 10.932 -11.194 -10.505 1.00 89.88 81 ARG A CA 1
ATOM 616 C C . ARG A 1 81 ? 10.764 -9.722 -10.889 1.00 89.88 81 ARG A C 1
ATOM 618 O O . ARG A 1 81 ? 10.922 -8.878 -10.012 1.00 89.88 81 ARG A O 1
ATOM 625 N N . ALA A 1 82 ? 10.437 -9.434 -12.150 1.00 92.19 82 ALA A N 1
ATOM 626 C CA . ALA A 1 82 ? 10.183 -8.073 -12.613 1.00 92.19 82 ALA A CA 1
ATOM 627 C C . ALA A 1 82 ? 8.927 -7.493 -11.949 1.00 92.19 82 ALA A C 1
ATOM 629 O O . ALA A 1 82 ? 8.987 -6.418 -11.354 1.00 92.19 82 ALA A O 1
ATOM 630 N N . GLU A 1 83 ? 7.853 -8.283 -11.910 1.00 91.44 83 GLU A N 1
ATOM 631 C CA . GLU A 1 83 ? 6.597 -7.968 -11.217 1.00 91.44 83 GLU A CA 1
ATOM 632 C C . GLU A 1 83 ? 6.822 -7.607 -9.743 1.00 91.44 83 GLU A C 1
ATOM 634 O O . GLU A 1 83 ? 6.422 -6.546 -9.261 1.00 91.44 83 GLU A O 1
ATOM 639 N N . ARG A 1 84 ? 7.545 -8.459 -9.005 1.00 90.44 84 ARG A N 1
ATOM 640 C CA . ARG A 1 84 ? 7.851 -8.220 -7.588 1.00 90.44 84 ARG A CA 1
ATOM 641 C C . ARG A 1 84 ? 8.669 -6.949 -7.376 1.00 90.44 84 ARG A C 1
ATOM 643 O O . ARG A 1 84 ? 8.441 -6.253 -6.388 1.00 90.44 84 ARG A O 1
ATOM 650 N N . THR A 1 85 ? 9.614 -6.647 -8.266 1.00 92.38 85 THR A N 1
ATOM 651 C CA . THR A 1 85 ? 10.401 -5.408 -8.203 1.00 92.38 85 THR A CA 1
ATOM 652 C C . THR A 1 85 ? 9.529 -4.180 -8.456 1.00 92.38 85 THR A C 1
ATOM 654 O O . THR A 1 85 ? 9.620 -3.220 -7.691 1.00 92.38 85 THR A O 1
ATOM 657 N N . ALA A 1 86 ? 8.640 -4.231 -9.448 1.00 92.94 86 ALA A N 1
ATOM 658 C CA . ALA A 1 86 ? 7.705 -3.149 -9.735 1.00 92.94 86 ALA A CA 1
ATOM 659 C C . ALA A 1 86 ? 6.771 -2.869 -8.546 1.00 92.94 86 ALA A C 1
ATOM 661 O O . ALA A 1 86 ? 6.619 -1.725 -8.116 1.00 92.94 86 ALA A O 1
ATOM 662 N N . TYR A 1 87 ? 6.223 -3.919 -7.929 1.00 90.81 87 TYR A N 1
ATOM 663 C CA . TYR A 1 87 ? 5.399 -3.777 -6.729 1.00 90.81 87 TYR A CA 1
ATOM 664 C C . TYR A 1 87 ? 6.167 -3.288 -5.503 1.00 90.81 87 TYR A C 1
ATOM 666 O O . TYR A 1 87 ? 5.593 -2.571 -4.687 1.00 90.81 87 TYR A O 1
ATOM 674 N N . ALA A 1 88 ? 7.435 -3.666 -5.339 1.00 90.50 88 ALA A N 1
ATOM 675 C CA . ALA A 1 88 ? 8.258 -3.150 -4.248 1.00 90.50 88 ALA A CA 1
ATOM 676 C C . ALA A 1 88 ? 8.493 -1.638 -4.399 1.00 90.50 88 ALA A C 1
ATOM 678 O O . ALA A 1 88 ? 8.338 -0.901 -3.428 1.00 90.50 88 ALA A O 1
ATOM 679 N N . ALA A 1 89 ? 8.789 -1.174 -5.618 1.00 92.50 89 ALA A N 1
ATOM 680 C CA . ALA A 1 89 ? 8.924 0.251 -5.916 1.00 92.50 89 ALA A CA 1
ATOM 681 C C . ALA A 1 89 ? 7.610 1.007 -5.672 1.00 92.50 89 ALA A C 1
ATOM 683 O O . ALA A 1 89 ? 7.607 2.054 -5.029 1.00 92.50 89 ALA A O 1
ATOM 684 N N . LEU A 1 90 ? 6.483 0.438 -6.109 1.00 92.62 90 LEU A N 1
ATOM 685 C CA . LEU A 1 90 ? 5.159 1.001 -5.864 1.00 92.62 90 LEU A CA 1
ATOM 686 C C . LEU A 1 90 ? 4.870 1.141 -4.358 1.00 92.62 90 LEU A C 1
ATOM 688 O O . LEU A 1 90 ? 4.552 2.232 -3.892 1.00 92.62 90 LEU A O 1
ATOM 692 N N . LYS A 1 91 ? 5.056 0.070 -3.575 1.00 91.88 91 LYS A N 1
ATOM 693 C CA . LYS A 1 91 ? 4.785 0.048 -2.122 1.00 91.88 91 LYS A CA 1
ATOM 694 C C . LYS A 1 91 ? 5.660 0.997 -1.301 1.00 91.88 91 LYS A C 1
ATOM 696 O O . LYS A 1 91 ? 5.343 1.294 -0.151 1.00 91.88 91 LYS A O 1
ATOM 701 N N . HIS A 1 92 ? 6.764 1.467 -1.876 1.00 92.62 92 HIS A N 1
ATOM 702 C CA . HIS A 1 92 ? 7.643 2.425 -1.221 1.00 92.62 92 HIS A CA 1
ATOM 703 C C . HIS A 1 92 ? 7.011 3.823 -1.114 1.00 92.62 92 HIS A C 1
ATOM 705 O O . HIS A 1 92 ? 7.303 4.558 -0.173 1.00 92.62 92 HIS A O 1
ATOM 711 N N . GLY A 1 93 ? 6.156 4.204 -2.069 1.00 91.81 93 GLY A N 1
ATOM 712 C CA . GLY A 1 93 ? 5.470 5.504 -2.085 1.00 91.81 93 GLY A CA 1
ATOM 713 C C . GLY A 1 93 ? 3.950 5.418 -1.972 1.00 91.81 93 GLY A C 1
ATOM 714 O O . GLY A 1 93 ? 3.304 6.432 -1.722 1.00 91.81 93 GLY A O 1
ATOM 715 N N . PHE A 1 94 ? 3.383 4.226 -2.143 1.00 93.88 94 PHE A N 1
ATOM 716 C CA . PHE A 1 94 ? 1.946 4.005 -2.201 1.00 93.88 94 PHE A CA 1
ATOM 717 C C . PHE A 1 94 ? 1.518 2.872 -1.274 1.00 93.88 94 PHE A C 1
ATOM 719 O O . PHE A 1 94 ? 2.257 1.915 -1.048 1.00 93.88 94 PHE A O 1
ATOM 726 N N . GLU A 1 95 ? 0.295 2.958 -0.776 1.00 94.31 95 GLU A N 1
ATOM 727 C CA . GLU A 1 95 ? -0.365 1.890 -0.039 1.00 94.31 95 GLU A CA 1
ATOM 728 C C . GLU A 1 95 ? -1.666 1.492 -0.725 1.00 94.31 95 GLU A C 1
ATOM 730 O O . GLU A 1 95 ? -2.263 2.251 -1.490 1.00 94.31 95 GLU A O 1
ATOM 735 N N . LYS A 1 96 ? -2.103 0.268 -0.467 1.00 92.00 96 LYS A N 1
ATOM 736 C CA . LYS A 1 96 ? -3.337 -0.256 -1.026 1.00 92.00 96 LYS A CA 1
ATOM 737 C C . LYS A 1 96 ? -4.506 0.091 -0.113 1.00 92.00 96 LYS A C 1
ATOM 739 O O . LYS A 1 96 ? -4.528 -0.327 1.047 1.00 92.00 96 LYS A O 1
ATOM 744 N N . VAL A 1 97 ? -5.507 0.764 -0.669 1.00 93.00 97 VAL A N 1
ATOM 745 C CA . VAL A 1 97 ? -6.765 1.096 0.003 1.00 93.00 97 VAL A CA 1
ATOM 746 C C . VAL A 1 97 ? -7.903 0.516 -0.829 1.00 93.00 97 VAL A C 1
ATOM 748 O O . VAL A 1 97 ? -8.227 0.991 -1.911 1.00 93.00 97 VAL A O 1
ATOM 751 N N . GLY A 1 98 ? -8.487 -0.579 -0.350 1.00 90.19 98 GLY A N 1
ATOM 752 C CA . GLY A 1 98 ? -9.557 -1.291 -1.038 1.00 90.19 98 GLY A CA 1
ATOM 753 C C . GLY A 1 98 ? -9.073 -1.910 -2.346 1.00 90.19 98 GLY A C 1
ATOM 754 O O . GLY A 1 98 ? -8.226 -2.812 -2.349 1.00 90.19 98 GLY A O 1
ATOM 755 N N . ASP A 1 99 ? -9.646 -1.436 -3.448 1.00 86.12 99 ASP A N 1
ATOM 756 C CA . ASP A 1 99 ? -9.342 -1.846 -4.813 1.00 86.12 99 ASP A CA 1
ATOM 757 C C . ASP A 1 99 ? -8.506 -0.824 -5.587 1.00 86.12 99 ASP A C 1
ATOM 759 O O . ASP A 1 99 ? -8.451 -0.945 -6.797 1.00 86.12 99 ASP A O 1
ATOM 763 N N . HIS A 1 100 ? -7.834 0.136 -4.947 1.00 87.44 100 HIS A N 1
ATOM 764 C CA . HIS A 1 100 ? -6.925 1.091 -5.600 1.00 87.44 100 HIS A CA 1
ATOM 765 C C . HIS A 1 100 ? -5.670 1.338 -4.748 1.00 87.44 100 HIS A C 1
ATOM 767 O O . HIS A 1 100 ? -5.547 0.851 -3.618 1.00 87.44 100 HIS A O 1
ATOM 773 N N . TRP A 1 101 ? -4.699 2.053 -5.316 1.00 91.50 101 TRP A N 1
ATOM 774 C CA . TRP A 1 101 ? -3.515 2.516 -4.588 1.00 91.50 101 TRP A CA 1
ATOM 775 C C . TRP A 1 101 ? -3.616 4.004 -4.287 1.00 91.50 101 TRP A C 1
ATOM 777 O O . TRP A 1 101 ? -4.053 4.783 -5.128 1.00 91.50 101 TRP A O 1
ATOM 787 N N . GLU A 1 102 ? -3.148 4.406 -3.115 1.00 91.06 102 GLU A N 1
ATOM 788 C CA . GLU A 1 102 ? -3.095 5.798 -2.682 1.00 91.06 102 GLU A CA 1
ATOM 789 C C . GLU A 1 102 ? -1.667 6.177 -2.274 1.00 91.06 102 GLU A C 1
ATOM 791 O O . GLU A 1 102 ? -0.914 5.313 -1.816 1.00 91.06 102 GLU A O 1
ATOM 796 N N . PRO A 1 103 ? -1.245 7.439 -2.472 1.00 92.19 103 PRO A N 1
ATOM 797 C CA . PRO A 1 103 ? 0.050 7.900 -1.989 1.00 92.19 103 PRO A CA 1
ATOM 798 C C . PRO A 1 103 ? 0.100 7.843 -0.459 1.00 92.19 103 PRO A C 1
ATOM 800 O O . PRO A 1 103 ? -0.841 8.251 0.219 1.00 92.19 103 PRO A O 1
ATOM 803 N N . LYS A 1 104 ? 1.223 7.368 0.077 1.00 89.69 104 LYS A N 1
ATOM 804 C CA . LYS A 1 104 ? 1.487 7.346 1.520 1.00 89.69 104 LYS A CA 1
ATOM 805 C C . LYS A 1 104 ? 1.778 8.755 2.035 1.00 89.69 104 LYS A C 1
ATOM 807 O O . LYS A 1 104 ? 2.337 9.578 1.310 1.00 89.69 104 LYS A O 1
ATOM 812 N N . GLU A 1 105 ? 1.532 8.992 3.325 1.00 85.00 105 GLU A N 1
ATOM 813 C CA . GLU A 1 105 ? 1.976 10.225 4.002 1.00 85.00 105 GLU A CA 1
ATOM 814 C C . GLU A 1 105 ? 3.507 10.378 3.997 1.00 85.00 105 GLU A C 1
ATOM 816 O O . GLU A 1 105 ? 4.038 11.487 4.042 1.00 85.00 105 GLU A O 1
ATOM 821 N N . SER A 1 106 ? 4.246 9.267 3.974 1.00 85.38 106 SER A N 1
ATOM 822 C CA . SER A 1 106 ? 5.708 9.260 3.946 1.00 85.38 106 SER A CA 1
ATOM 823 C C . SER A 1 106 ? 6.236 8.062 3.168 1.00 85.38 106 SER A C 1
ATOM 825 O O . SER A 1 106 ? 5.721 6.948 3.270 1.00 85.38 106 SER A O 1
ATOM 827 N N . THR A 1 107 ? 7.285 8.294 2.381 1.00 88.75 107 THR A N 1
ATOM 828 C CA . THR A 1 107 ? 7.949 7.242 1.608 1.00 88.75 107 THR A CA 1
ATOM 829 C C . THR A 1 107 ? 8.795 6.354 2.508 1.00 88.75 107 THR A C 1
ATOM 831 O O . THR A 1 107 ? 9.501 6.858 3.381 1.00 88.75 107 THR A O 1
ATOM 834 N N . GLY A 1 108 ? 8.788 5.052 2.250 1.00 88.19 108 GLY A N 1
ATOM 835 C CA . GLY A 1 108 ? 9.575 4.087 3.006 1.00 88.19 108 GLY A CA 1
ATOM 836 C C . GLY A 1 108 ? 8.988 2.679 2.952 1.00 88.19 108 GLY A C 1
ATOM 837 O O . GLY A 1 108 ? 7.921 2.473 2.358 1.00 88.19 108 GLY A O 1
ATOM 838 N N . PRO A 1 109 ? 9.663 1.705 3.584 1.00 89.06 109 PRO A N 1
ATOM 839 C CA . PRO A 1 109 ? 9.173 0.334 3.674 1.00 89.06 109 PRO A CA 1
ATOM 840 C C . PRO A 1 109 ? 7.759 0.298 4.264 1.00 89.06 109 PRO A C 1
ATOM 842 O O . PRO A 1 109 ? 7.462 0.986 5.241 1.00 89.06 109 PRO A O 1
ATOM 845 N N . SER A 1 110 ? 6.871 -0.487 3.651 1.00 86.81 110 SER A N 1
ATOM 846 C CA . SER A 1 110 ? 5.471 -0.600 4.082 1.00 86.81 110 SER A CA 1
ATOM 847 C C . SER A 1 110 ? 5.285 -1.517 5.286 1.00 86.81 110 SER A C 1
ATOM 849 O O . SER A 1 110 ? 4.359 -1.339 6.065 1.00 86.81 110 SER A O 1
ATOM 851 N N . ASP A 1 111 ? 6.126 -2.537 5.417 1.00 87.06 111 ASP A N 1
ATOM 852 C CA . ASP A 1 111 ? 6.032 -3.559 6.451 1.00 87.06 111 ASP A CA 1
ATOM 853 C C . ASP A 1 111 ? 7.399 -4.213 6.680 1.00 87.06 111 ASP A C 1
ATOM 855 O O . ASP A 1 111 ? 8.342 -3.983 5.922 1.00 87.06 111 ASP A O 1
ATOM 859 N N . ALA A 1 112 ? 7.499 -5.053 7.711 1.00 82.38 112 ALA A N 1
ATOM 860 C CA . ALA A 1 112 ? 8.733 -5.762 8.041 1.00 82.38 112 ALA A CA 1
ATOM 861 C C . ALA A 1 112 ? 9.263 -6.612 6.871 1.00 82.38 112 ALA A C 1
ATOM 863 O O . ALA A 1 112 ? 10.471 -6.730 6.698 1.00 82.38 112 ALA A O 1
ATOM 864 N N . GLY A 1 113 ? 8.386 -7.161 6.022 1.00 82.00 113 GLY A N 1
ATOM 865 C CA . GLY A 1 113 ? 8.779 -7.898 4.818 1.00 82.00 113 GLY A CA 1
ATOM 866 C C . GLY A 1 113 ? 9.422 -7.028 3.731 1.00 82.00 113 GLY A C 1
ATOM 867 O O . GLY A 1 113 ? 10.106 -7.558 2.853 1.00 82.00 113 GLY A O 1
ATOM 868 N N . ALA A 1 114 ? 9.226 -5.707 3.776 1.00 83.12 114 ALA A N 1
ATOM 869 C CA . ALA A 1 114 ? 9.925 -4.749 2.922 1.00 83.12 114 ALA A CA 1
ATOM 870 C C . ALA A 1 114 ? 11.325 -4.387 3.452 1.00 83.12 114 ALA A C 1
ATOM 872 O O . ALA A 1 114 ? 12.175 -3.965 2.668 1.00 83.12 114 ALA A O 1
ATOM 873 N N . GLU A 1 115 ? 11.575 -4.570 4.750 1.00 82.88 115 GLU A N 1
ATOM 874 C CA . GLU A 1 115 ? 12.863 -4.285 5.399 1.00 82.88 115 GLU A CA 1
ATOM 875 C C . GLU A 1 115 ? 13.757 -5.525 5.461 1.00 82.88 115 GLU A C 1
ATOM 877 O O . GLU A 1 115 ? 14.947 -5.470 5.145 1.00 82.88 115 GLU A O 1
ATOM 882 N N . GLU A 1 116 ? 13.173 -6.665 5.830 1.00 83.81 116 GLU A N 1
ATOM 883 C CA . GLU A 1 116 ? 13.885 -7.900 6.112 1.00 83.81 116 GLU A CA 1
ATOM 884 C C . GLU A 1 116 ? 13.384 -9.055 5.240 1.00 83.81 116 GLU A C 1
ATOM 886 O O . GLU A 1 116 ? 12.188 -9.337 5.107 1.00 83.81 116 GLU A O 1
ATOM 891 N N . ARG A 1 117 ? 14.331 -9.804 4.666 1.00 80.19 117 ARG A N 1
ATOM 892 C CA . ARG A 1 117 ? 14.006 -11.023 3.923 1.00 80.19 117 ARG A CA 1
ATOM 893 C C . ARG A 1 117 ? 13.455 -12.092 4.864 1.00 80.19 117 ARG A C 1
ATOM 895 O O . ARG A 1 117 ? 14.169 -12.574 5.731 1.00 80.19 117 ARG A O 1
ATOM 902 N N . GLY A 1 118 ? 12.237 -12.554 4.587 1.00 79.50 118 GLY A N 1
ATOM 903 C CA . GLY A 1 118 ? 11.596 -13.657 5.314 1.00 79.50 118 GLY A CA 1
ATOM 904 C C . GLY A 1 118 ? 10.569 -13.208 6.353 1.00 79.50 118 GLY A C 1
ATOM 905 O O . GLY A 1 118 ? 9.832 -14.050 6.861 1.00 79.50 118 GLY A O 1
ATOM 906 N N . ALA A 1 119 ? 10.461 -11.903 6.613 1.00 80.12 119 ALA A N 1
ATOM 907 C CA . ALA A 1 119 ? 9.393 -11.350 7.431 1.00 80.12 119 ALA A CA 1
ATOM 908 C C . ALA A 1 119 ? 8.041 -11.352 6.689 1.00 80.12 119 ALA A C 1
ATOM 910 O O . ALA A 1 119 ? 7.964 -11.3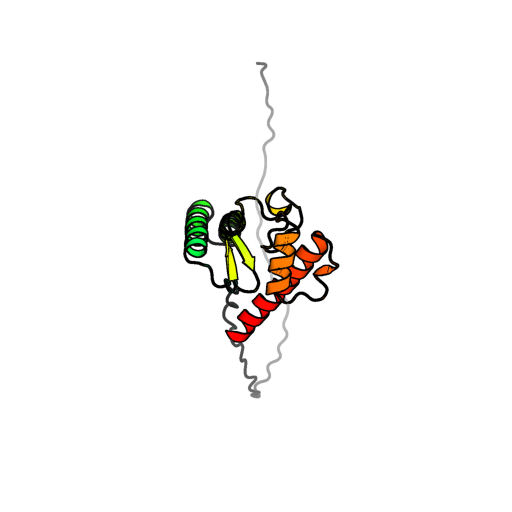83 5.456 1.00 80.12 119 ALA A O 1
ATOM 911 N N . GLY A 1 120 ? 6.951 -11.355 7.458 1.00 81.25 120 GLY A N 1
ATOM 912 C CA . GLY A 1 120 ? 5.593 -11.348 6.918 1.00 81.25 120 GLY A CA 1
ATOM 913 C C . GLY A 1 120 ? 5.258 -10.038 6.201 1.00 81.25 120 GLY A C 1
ATOM 914 O O . GLY A 1 120 ? 5.637 -8.963 6.655 1.00 81.25 120 GLY A O 1
ATOM 915 N N . THR A 1 121 ? 4.502 -10.126 5.103 1.00 85.50 121 THR A N 1
ATOM 916 C CA . THR A 1 121 ? 4.053 -8.949 4.339 1.00 85.50 121 THR A CA 1
ATOM 917 C C . THR A 1 121 ? 2.630 -8.540 4.712 1.00 85.50 121 THR A C 1
ATOM 919 O O . THR A 1 121 ? 1.762 -9.402 4.908 1.00 85.50 121 THR A O 1
ATOM 922 N N . ALA A 1 122 ? 2.341 -7.242 4.676 1.00 87.88 122 ALA A N 1
ATOM 923 C CA . ALA A 1 122 ? 1.012 -6.694 4.933 1.00 87.88 122 ALA A CA 1
ATOM 924 C C . ALA A 1 122 ? 0.158 -6.547 3.655 1.00 87.88 122 ALA A C 1
ATOM 926 O O . ALA A 1 122 ? -0.889 -5.908 3.670 1.00 87.88 122 ALA A O 1
ATOM 927 N N . GLY A 1 123 ? 0.572 -7.142 2.529 1.00 84.06 123 GLY A N 1
ATOM 928 C CA . GLY A 1 123 ? -0.235 -7.165 1.301 1.00 84.06 123 GLY A CA 1
ATOM 929 C C . GLY A 1 123 ? -0.402 -5.797 0.624 1.00 84.06 123 GLY A C 1
ATOM 930 O O . GLY A 1 123 ? -1.356 -5.598 -0.121 1.00 84.06 123 GLY A O 1
ATOM 931 N N . GLY A 1 124 ? 0.522 -4.861 0.866 1.00 88.81 124 GLY A N 1
ATOM 932 C CA . GLY A 1 124 ? 0.452 -3.489 0.350 1.00 88.81 124 GLY A CA 1
ATOM 933 C C . GLY A 1 124 ? -0.172 -2.478 1.312 1.00 88.81 124 GLY A C 1
ATOM 934 O O . GLY A 1 124 ? -0.246 -1.309 0.961 1.00 88.81 124 GLY A O 1
ATOM 935 N N . VAL A 1 125 ? -0.593 -2.900 2.506 1.00 94.31 125 VAL A N 1
ATOM 936 C CA . VAL A 1 125 ? -0.940 -1.986 3.606 1.00 94.31 125 VAL A CA 1
ATOM 937 C C . VAL A 1 125 ? 0.338 -1.380 4.186 1.00 94.31 125 VAL A C 1
ATOM 939 O O . VAL A 1 125 ? 1.325 -2.099 4.350 1.00 94.31 125 VAL A O 1
ATOM 942 N N . ASP A 1 126 ? 0.323 -0.093 4.534 1.00 94.62 126 ASP A N 1
ATOM 943 C CA . ASP A 1 126 ? 1.422 0.529 5.272 1.00 94.62 126 ASP A CA 1
ATOM 944 C C . ASP A 1 126 ? 1.336 0.204 6.771 1.00 94.62 126 ASP A C 1
ATOM 946 O O . ASP A 1 126 ? 0.805 0.964 7.579 1.00 94.62 126 ASP A O 1
ATOM 950 N N . ALA A 1 127 ? 1.864 -0.953 7.167 1.00 93.56 127 ALA A N 1
ATOM 951 C CA . ALA A 1 127 ? 1.944 -1.366 8.565 1.00 93.56 127 ALA A CA 1
ATOM 952 C C . ALA A 1 127 ? 2.799 -0.416 9.423 1.00 93.56 127 ALA A C 1
ATOM 954 O O . ALA A 1 127 ? 2.629 -0.355 10.644 1.00 93.56 127 ALA A O 1
ATOM 955 N N . ASN A 1 128 ? 3.683 0.367 8.803 1.00 91.94 128 ASN A N 1
ATOM 956 C CA . ASN A 1 128 ? 4.501 1.357 9.493 1.00 91.94 128 ASN A CA 1
ATOM 957 C C . ASN A 1 128 ? 3.756 2.671 9.784 1.00 91.94 128 ASN A C 1
ATOM 959 O O . ASN A 1 128 ? 4.179 3.405 10.680 1.00 91.94 128 ASN A O 1
ATOM 963 N N . ALA A 1 129 ? 2.596 2.911 9.164 1.00 93.38 129 ALA A N 1
ATOM 964 C CA . ALA A 1 129 ? 1.802 4.120 9.364 1.00 93.38 129 ALA A CA 1
ATOM 965 C C . ALA A 1 129 ? 1.367 4.349 10.822 1.00 93.38 129 ALA A C 1
ATOM 967 O O . ALA A 1 129 ? 1.351 3.447 11.670 1.00 93.38 129 ALA A O 1
ATOM 968 N N . SER A 1 130 ? 0.970 5.582 11.137 1.00 95.62 130 SER A N 1
ATOM 969 C CA . SER A 1 130 ? 0.431 5.901 12.459 1.00 95.62 130 SER A CA 1
ATOM 970 C C . SER A 1 130 ? -0.870 5.126 12.728 1.00 95.62 130 SER A C 1
ATOM 972 O O . SER A 1 130 ? -1.631 4.795 11.817 1.00 95.62 130 SER A O 1
ATOM 974 N N . LYS A 1 131 ? -1.184 4.851 14.004 1.00 95.44 131 LYS A N 1
ATOM 975 C CA . LYS A 1 131 ? -2.470 4.218 14.356 1.00 95.44 131 LYS A CA 1
ATOM 976 C C . LYS A 1 131 ? -3.659 5.065 13.885 1.00 95.44 131 LYS A C 1
ATOM 978 O O . LYS A 1 131 ? -4.680 4.508 13.498 1.00 95.44 131 LYS A O 1
ATOM 983 N N . ALA A 1 132 ? -3.530 6.392 13.925 1.00 96.00 132 ALA A N 1
ATOM 984 C CA . ALA A 1 132 ? -4.558 7.316 13.453 1.00 96.00 132 ALA A CA 1
ATOM 985 C C . ALA A 1 132 ? -4.838 7.125 11.957 1.00 96.00 132 ALA A C 1
ATOM 987 O O . ALA A 1 132 ? -5.993 6.926 11.582 1.00 96.00 132 ALA A O 1
ATOM 988 N N . HIS A 1 133 ? -3.782 7.070 11.145 1.00 96.12 133 HIS A N 1
ATOM 989 C CA . HIS A 1 133 ? -3.875 6.799 9.712 1.00 96.12 133 HIS A CA 1
ATOM 990 C C . HIS A 1 133 ? -4.523 5.442 9.423 1.00 96.12 133 HIS A C 1
ATOM 992 O O . HIS A 1 133 ? -5.493 5.344 8.675 1.00 96.12 133 HIS A O 1
ATOM 998 N N . LEU A 1 134 ? -4.081 4.385 10.109 1.00 96.69 134 LEU A N 1
ATOM 999 C CA . LEU A 1 134 ? -4.677 3.053 9.962 1.00 96.69 134 LEU A CA 1
ATOM 1000 C C . LEU A 1 134 ? -6.156 3.030 10.372 1.00 96.69 134 LEU A C 1
ATOM 1002 O O . LEU A 1 134 ? -6.966 2.368 9.728 1.00 96.69 134 LEU A O 1
ATOM 1006 N N . MET A 1 135 ? -6.552 3.769 11.411 1.00 97.19 135 MET A N 1
ATOM 1007 C CA . MET A 1 135 ? -7.968 3.911 11.766 1.00 97.19 135 MET A CA 1
ATOM 1008 C C . MET A 1 135 ? -8.769 4.628 10.675 1.00 97.19 135 MET A C 1
ATOM 1010 O O . MET A 1 135 ? -9.930 4.277 10.454 1.00 97.19 135 MET A O 1
ATOM 1014 N N . GLU A 1 136 ? -8.180 5.608 9.993 1.00 96.31 136 GLU A N 1
ATOM 1015 C CA . GLU A 1 136 ? -8.802 6.298 8.867 1.00 96.31 136 GLU A CA 1
ATOM 1016 C C . GLU A 1 136 ? -8.964 5.386 7.649 1.00 96.31 136 GLU A C 1
ATOM 1018 O O . GLU A 1 136 ? -10.068 5.287 7.110 1.00 96.31 136 GLU A O 1
ATOM 1023 N N . VAL A 1 137 ? -7.920 4.657 7.256 1.00 96.50 137 VAL A N 1
ATOM 1024 C CA . VAL A 1 137 ? -8.002 3.638 6.197 1.00 96.50 137 VAL A CA 1
ATOM 1025 C C . VAL A 1 137 ? -9.061 2.589 6.556 1.00 96.50 137 VAL A C 1
ATOM 1027 O O . VAL A 1 137 ? -9.973 2.326 5.775 1.00 96.50 137 VAL A O 1
ATOM 1030 N N . ALA A 1 138 ? -9.025 2.050 7.777 1.00 97.31 138 ALA A N 1
ATOM 1031 C CA . ALA A 1 138 ? -10.005 1.076 8.257 1.00 97.31 138 ALA A CA 1
ATOM 1032 C C . ALA A 1 138 ? -11.439 1.631 8.278 1.00 97.31 138 ALA A C 1
ATOM 1034 O O . ALA A 1 138 ? -12.394 0.883 8.072 1.00 97.31 138 ALA A O 1
ATOM 1035 N N . ARG A 1 139 ? -11.611 2.935 8.528 1.00 96.75 139 ARG A N 1
ATOM 1036 C CA . ARG A 1 139 ? -12.907 3.618 8.436 1.00 96.75 139 ARG A CA 1
ATOM 1037 C C . ARG A 1 139 ? -13.397 3.674 6.993 1.00 96.75 139 ARG A C 1
ATOM 1039 O O . ARG A 1 139 ? -14.560 3.372 6.776 1.00 96.75 139 ARG A O 1
ATOM 1046 N N . ARG A 1 140 ? -12.534 4.032 6.039 1.00 95.00 140 ARG A N 1
ATOM 1047 C CA . ARG A 1 140 ? -12.875 4.099 4.606 1.00 95.00 140 ARG A CA 1
ATOM 1048 C C . ARG A 1 140 ? -13.244 2.734 4.023 1.00 95.00 140 ARG A C 1
ATOM 1050 O O . ARG A 1 140 ? -14.058 2.662 3.116 1.00 95.00 140 ARG A O 1
ATOM 1057 N N . LEU A 1 141 ? -12.678 1.665 4.580 1.00 95.56 141 LEU A N 1
ATOM 1058 C CA . LEU A 1 141 ? -12.958 0.278 4.196 1.00 95.56 141 LEU A CA 1
ATOM 1059 C C . LEU A 1 141 ? -14.063 -0.391 5.027 1.00 95.56 141 LEU A C 1
ATOM 1061 O O . LEU A 1 141 ? -14.207 -1.615 4.977 1.00 95.56 141 LEU A O 1
ATOM 1065 N N . ASP A 1 142 ? -14.793 0.381 5.836 1.00 95.50 142 ASP A N 1
ATOM 1066 C CA . ASP A 1 142 ? -15.875 -0.097 6.702 1.00 95.50 142 ASP A CA 1
ATOM 1067 C C . ASP A 1 142 ? -15.494 -1.308 7.576 1.00 95.50 142 ASP A C 1
ATOM 1069 O O . ASP A 1 142 ? -16.283 -2.224 7.829 1.00 95.50 142 ASP A O 1
ATOM 1073 N N . VAL A 1 143 ? -14.263 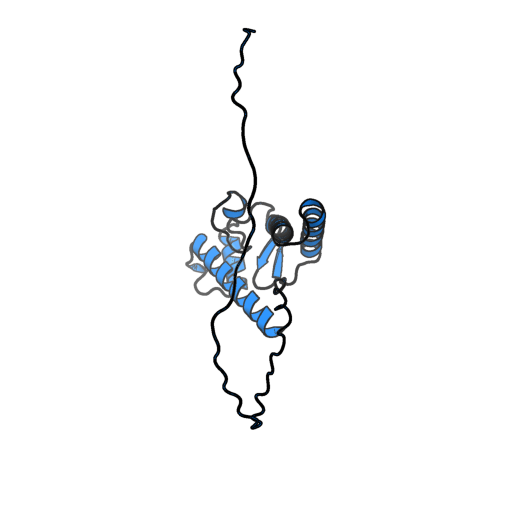-1.320 8.100 1.00 97.12 143 VAL A N 1
ATOM 1074 C CA . VAL A 1 143 ? -13.806 -2.366 9.020 1.00 97.12 143 VAL A CA 1
ATOM 1075 C C . VAL A 1 143 ? -14.560 -2.231 10.346 1.00 97.12 143 VAL A C 1
ATOM 1077 O O . VAL A 1 143 ? -14.424 -1.252 11.094 1.00 97.12 143 VAL A O 1
ATOM 1080 N N . ALA A 1 144 ? -15.381 -3.236 10.647 1.00 95.62 144 ALA A N 1
ATOM 1081 C CA . ALA A 1 144 ? -16.166 -3.291 11.872 1.00 95.62 144 ALA A CA 1
ATOM 1082 C C . ALA A 1 144 ? -15.263 -3.419 13.109 1.00 95.62 144 ALA A C 1
ATOM 1084 O O . ALA A 1 144 ? -14.285 -4.159 13.120 1.00 95.62 144 ALA A O 1
ATOM 1085 N N . GLY A 1 145 ? -15.602 -2.697 14.180 1.00 96.50 145 GLY A N 1
ATOM 1086 C CA . GLY A 1 145 ? -14.864 -2.757 15.447 1.00 96.50 145 GLY A CA 1
ATOM 1087 C C . GLY A 1 145 ? -13.513 -2.031 15.469 1.00 96.50 145 GLY A C 1
ATOM 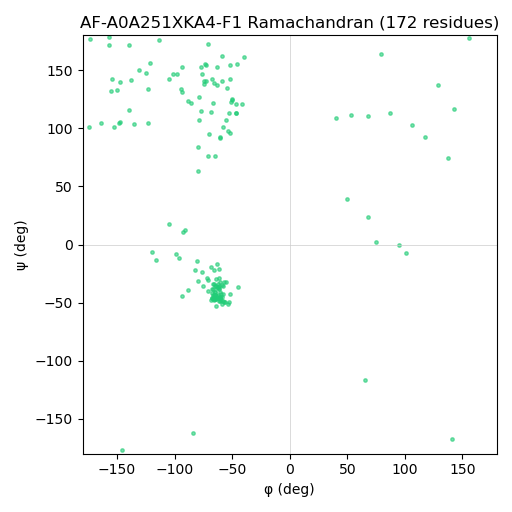1088 O O . GLY A 1 145 ? -12.884 -2.025 16.525 1.00 96.50 145 GLY A O 1
ATOM 1089 N N . ARG A 1 146 ? -13.114 -1.360 14.376 1.00 97.44 146 ARG A N 1
ATOM 1090 C CA . ARG A 1 146 ? -11.837 -0.630 14.218 1.00 97.44 146 ARG A CA 1
ATOM 1091 C C . ARG A 1 146 ? -11.425 0.253 15.403 1.00 97.44 146 ARG A C 1
ATOM 1093 O O . ARG A 1 146 ? -10.251 0.318 15.734 1.00 97.44 146 ARG A O 1
ATOM 1100 N N . SER A 1 147 ? -12.373 0.902 16.083 1.00 96.06 147 SER A N 1
ATOM 1101 C CA . SER A 1 147 ? -12.082 1.814 17.202 1.00 96.06 147 SER A CA 1
ATOM 1102 C C . SER A 1 147 ? -11.486 1.119 18.430 1.00 96.06 147 SER A C 1
ATOM 1104 O O . SER A 1 147 ? -10.848 1.773 19.249 1.00 96.06 147 SER A O 1
ATOM 1106 N N . ARG A 1 148 ? -11.693 -0.195 18.566 1.00 96.44 148 ARG A N 1
ATOM 1107 C CA . ARG A 1 148 ? -11.176 -1.010 19.676 1.00 96.44 148 ARG A CA 1
ATOM 1108 C C . ARG A 1 148 ? -9.905 -1.774 19.306 1.00 96.44 148 ARG A C 1
ATOM 1110 O O . ARG A 1 148 ? -9.298 -2.369 20.184 1.00 96.44 148 ARG A O 1
ATOM 1117 N N . MET A 1 149 ? -9.516 -1.756 18.032 1.00 98.00 149 MET A N 1
ATOM 1118 C CA . MET A 1 149 ? -8.383 -2.522 17.530 1.00 98.00 149 MET A CA 1
ATOM 1119 C C . MET A 1 149 ? -7.045 -1.881 17.924 1.00 98.00 149 MET A C 1
ATOM 1121 O O . MET A 1 149 ? -6.887 -0.656 18.023 1.00 98.00 149 MET A O 1
ATOM 1125 N N . THR A 1 150 ? -6.057 -2.733 18.147 1.00 97.75 150 THR A N 1
ATOM 1126 C CA . THR A 1 150 ? -4.634 -2.394 18.192 1.00 97.75 150 THR A CA 1
ATOM 1127 C C . THR A 1 150 ? -4.117 -2.047 16.792 1.00 97.75 150 THR A C 1
ATOM 1129 O O . THR A 1 150 ? -4.833 -2.166 15.798 1.00 97.75 150 THR A O 1
ATOM 1132 N N . LYS A 1 151 ? -2.870 -1.572 16.699 1.00 96.75 151 LYS A N 1
ATOM 1133 C CA . LYS A 1 151 ? -2.257 -1.244 15.406 1.00 96.75 151 LYS A CA 1
ATOM 1134 C C . LYS A 1 151 ? -2.186 -2.481 14.499 1.00 96.75 151 LYS A C 1
ATOM 1136 O O . LYS A 1 151 ? -2.622 -2.414 13.355 1.00 96.75 151 LYS A O 1
ATOM 1141 N N . ASP A 1 152 ? -1.740 -3.609 15.039 1.00 95.50 152 ASP A N 1
ATOM 1142 C CA . ASP A 1 152 ? -1.589 -4.854 14.279 1.00 95.50 152 ASP A CA 1
ATOM 1143 C C . ASP A 1 152 ? -2.940 -5.422 13.830 1.00 95.50 152 ASP A C 1
ATOM 1145 O O . ASP A 1 152 ? -3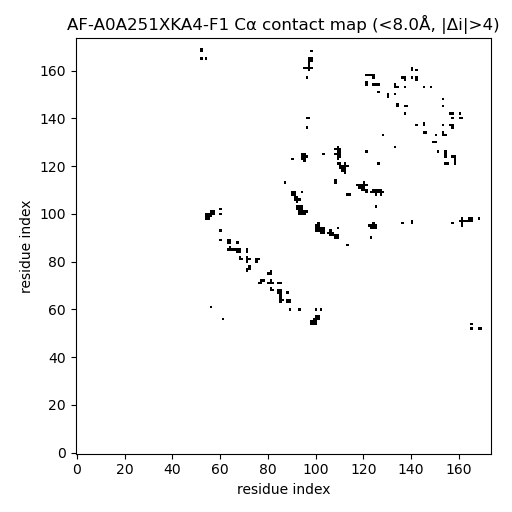.089 -5.874 12.695 1.00 95.50 152 ASP A O 1
ATOM 1149 N N . GLU A 1 153 ? -3.962 -5.329 14.684 1.00 97.38 153 GLU A N 1
ATOM 1150 C CA . GLU A 1 153 ? -5.329 -5.722 14.326 1.00 97.38 153 GLU A CA 1
ATOM 1151 C C . GLU A 1 153 ? -5.923 -4.830 13.229 1.00 97.38 153 GLU A C 1
ATOM 1153 O O . GLU A 1 153 ? -6.638 -5.330 12.360 1.00 97.38 153 GLU A O 1
ATOM 1158 N N . LEU A 1 154 ? -5.612 -3.528 13.227 1.00 97.81 154 LEU A N 1
ATOM 1159 C CA . LEU A 1 154 ? -6.006 -2.633 12.136 1.00 97.81 154 LEU A CA 1
ATOM 1160 C C . LEU A 1 154 ? -5.326 -3.036 10.826 1.00 97.81 154 LEU A C 1
ATOM 1162 O O . LEU A 1 154 ? -6.011 -3.147 9.812 1.00 97.81 154 LEU A O 1
ATOM 1166 N N . VAL A 1 155 ? -4.016 -3.304 10.841 1.00 96.88 155 VAL A N 1
ATOM 1167 C CA . VAL A 1 155 ? -3.270 -3.751 9.651 1.00 96.88 155 VAL A CA 1
ATOM 1168 C C . VAL A 1 155 ? -3.873 -5.035 9.083 1.00 96.88 155 VAL A C 1
ATOM 1170 O O . VAL A 1 155 ? -4.158 -5.111 7.887 1.00 96.88 155 VAL A O 1
ATOM 1173 N N . ASP A 1 156 ? -4.126 -6.034 9.930 1.00 96.12 156 ASP A N 1
ATOM 1174 C CA . ASP A 1 156 ? -4.736 -7.291 9.497 1.00 96.12 156 ASP A CA 1
ATOM 1175 C C . ASP A 1 156 ? -6.178 -7.096 8.994 1.00 96.12 156 ASP A C 1
ATOM 1177 O O . ASP A 1 156 ? -6.569 -7.660 7.966 1.00 96.12 156 ASP A O 1
ATOM 1181 N N . GLY A 1 157 ? -6.964 -6.256 9.672 1.00 97.06 157 GLY A N 1
ATOM 1182 C CA . GLY A 1 157 ? -8.325 -5.903 9.271 1.00 97.06 157 GLY A CA 1
ATOM 1183 C C . GLY A 1 157 ? -8.386 -5.229 7.898 1.00 97.06 157 GLY A C 1
ATOM 1184 O O . GLY A 1 157 ? -9.211 -5.616 7.063 1.00 97.06 157 GLY A O 1
ATOM 1185 N N . ILE A 1 158 ? -7.486 -4.275 7.642 1.00 96.81 158 ILE A N 1
ATOM 1186 C CA . ILE A 1 158 ? -7.339 -3.579 6.357 1.00 96.81 158 ILE A CA 1
ATOM 1187 C C . ILE A 1 158 ? -6.884 -4.556 5.277 1.00 96.81 158 ILE A C 1
ATOM 1189 O O . ILE A 1 158 ? -7.513 -4.623 4.224 1.00 96.81 158 ILE A O 1
ATOM 1193 N N . ARG A 1 159 ? -5.855 -5.374 5.539 1.00 95.44 159 ARG A N 1
ATOM 1194 C CA . ARG A 1 159 ? -5.374 -6.392 4.591 1.00 95.44 159 ARG A CA 1
ATOM 1195 C C . ARG A 1 159 ? -6.519 -7.293 4.130 1.00 95.44 159 ARG A C 1
ATOM 1197 O O . ARG A 1 159 ? -6.761 -7.439 2.934 1.00 95.44 159 ARG A O 1
ATOM 1204 N N . LYS A 1 160 ? -7.295 -7.819 5.081 1.00 95.25 160 LYS A N 1
ATOM 1205 C CA . LYS A 1 160 ? -8.475 -8.644 4.790 1.00 95.25 160 LYS A CA 1
ATOM 1206 C C . LYS A 1 160 ? -9.539 -7.882 3.998 1.00 95.25 160 LYS A C 1
ATOM 1208 O O . LYS A 1 160 ? -10.235 -8.499 3.196 1.00 95.25 160 LYS A O 1
ATOM 1213 N N . ALA A 1 161 ? -9.731 -6.587 4.247 1.00 95.69 161 ALA A N 1
ATOM 1214 C CA . ALA A 1 161 ? -10.668 -5.763 3.486 1.00 95.69 161 ALA A CA 1
ATOM 1215 C C . ALA A 1 161 ? -10.205 -5.557 2.039 1.00 95.69 161 ALA A C 1
ATOM 1217 O O . ALA A 1 161 ? -10.977 -5.820 1.119 1.00 95.69 161 ALA A O 1
ATOM 1218 N N . ASN A 1 162 ? -8.933 -5.224 1.836 1.00 93.88 162 ASN A N 1
ATOM 1219 C CA . ASN A 1 162 ? -8.323 -5.085 0.515 1.00 93.88 162 ASN A CA 1
ATOM 1220 C C . ASN A 1 162 ? -8.429 -6.377 -0.306 1.00 93.88 162 ASN A C 1
ATOM 1222 O O . ASN A 1 162 ? -8.768 -6.344 -1.491 1.00 93.88 162 ASN A O 1
ATOM 1226 N N . ASP A 1 163 ? -8.181 -7.531 0.317 1.00 91.06 163 ASP A N 1
ATOM 1227 C CA . ASP A 1 163 ? -8.301 -8.835 -0.343 1.00 91.06 163 ASP A CA 1
ATOM 1228 C C . ASP A 1 163 ? -9.740 -9.122 -0.798 1.00 91.06 163 ASP A C 1
ATOM 1230 O O . ASP A 1 163 ? -9.953 -9.694 -1.872 1.00 91.06 163 ASP A O 1
ATOM 1234 N N . ARG A 1 164 ? -10.741 -8.708 -0.005 1.00 92.44 164 ARG A N 1
ATOM 1235 C CA . ARG A 1 164 ? -12.160 -8.820 -0.380 1.00 92.44 164 ARG A CA 1
ATOM 1236 C C . ARG A 1 164 ? -12.499 -7.917 -1.560 1.00 92.44 164 ARG A C 1
ATOM 1238 O O . ARG A 1 164 ? -13.123 -8.398 -2.501 1.00 92.44 164 ARG A O 1
ATOM 1245 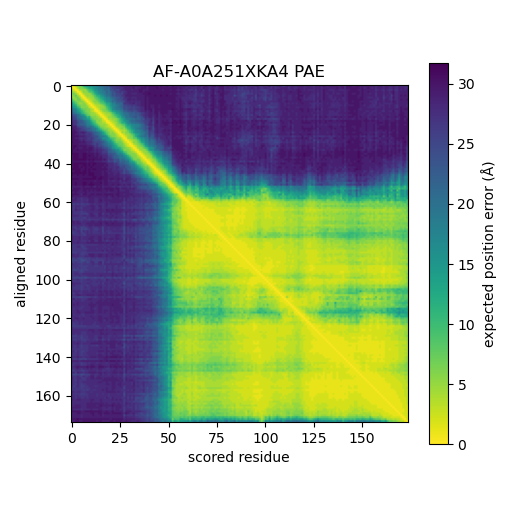N N . GLU A 1 165 ? -12.073 -6.657 -1.537 1.00 90.06 165 GLU A N 1
ATOM 1246 C CA . GLU A 1 165 ? -12.343 -5.716 -2.632 1.00 90.06 165 GLU A CA 1
ATOM 1247 C C . GLU A 1 165 ? -11.660 -6.139 -3.933 1.00 90.06 165 GLU A C 1
ATOM 1249 O O . GLU A 1 165 ? -12.289 -6.173 -4.987 1.00 90.06 165 GLU A O 1
ATOM 1254 N N . THR A 1 166 ? -10.421 -6.622 -3.850 1.00 87.31 166 THR A N 1
ATOM 1255 C CA . THR A 1 166 ? -9.700 -7.171 -5.011 1.00 87.31 166 THR A CA 1
ATOM 1256 C C . THR A 1 166 ? -10.422 -8.374 -5.614 1.00 87.31 166 THR A C 1
ATOM 1258 O O . THR A 1 166 ? -10.485 -8.525 -6.833 1.00 87.31 166 THR A O 1
ATOM 1261 N N . ARG A 1 167 ? -10.972 -9.259 -4.771 1.00 89.00 167 ARG A N 1
ATOM 1262 C CA . ARG A 1 167 ? -11.762 -10.403 -5.241 1.00 89.00 167 ARG A CA 1
ATOM 1263 C C . ARG A 1 167 ? -13.038 -9.941 -5.941 1.00 89.00 167 ARG A C 1
ATOM 1265 O O . ARG A 1 167 ? -13.310 -10.409 -7.040 1.00 89.00 167 ARG A O 1
ATOM 1272 N N . ARG A 1 168 ? -13.769 -9.000 -5.339 1.00 88.31 168 ARG A N 1
ATOM 1273 C CA . ARG A 1 168 ? -14.992 -8.426 -5.918 1.00 88.31 168 ARG A CA 1
ATOM 1274 C C . ARG A 1 168 ? -14.723 -7.755 -7.261 1.00 88.31 168 ARG A C 1
ATOM 1276 O O . ARG A 1 168 ? -15.495 -7.952 -8.189 1.00 88.31 168 ARG A O 1
ATOM 1283 N N . ALA A 1 169 ? -13.631 -7.002 -7.387 1.00 85.00 169 ALA A N 1
ATOM 1284 C CA . ALA A 1 169 ? -13.247 -6.374 -8.648 1.00 85.00 169 ALA A CA 1
ATOM 1285 C C . ALA A 1 169 ? -13.035 -7.415 -9.759 1.00 85.00 169 ALA A C 1
ATOM 1287 O O . ALA A 1 169 ? -13.613 -7.291 -10.834 1.00 85.00 169 ALA A O 1
ATOM 1288 N N . ARG A 1 170 ? -12.330 -8.513 -9.455 1.00 84.19 170 ARG A N 1
ATOM 1289 C CA . ARG A 1 170 ? -12.129 -9.632 -10.394 1.00 84.19 170 ARG A CA 1
ATOM 1290 C C . ARG A 1 170 ? -13.431 -10.323 -10.803 1.00 84.19 170 ARG A C 1
ATOM 1292 O O . ARG A 1 170 ? -13.544 -10.763 -11.938 1.00 84.19 170 ARG A O 1
ATOM 1299 N N . GLU A 1 171 ? -14.389 -10.445 -9.887 1.00 86.88 171 GLU A N 1
ATOM 1300 C CA . GLU A 1 171 ? -15.703 -11.045 -10.162 1.00 86.88 171 GLU A CA 1
ATOM 1301 C C . GLU A 1 171 ? -16.589 -10.150 -11.040 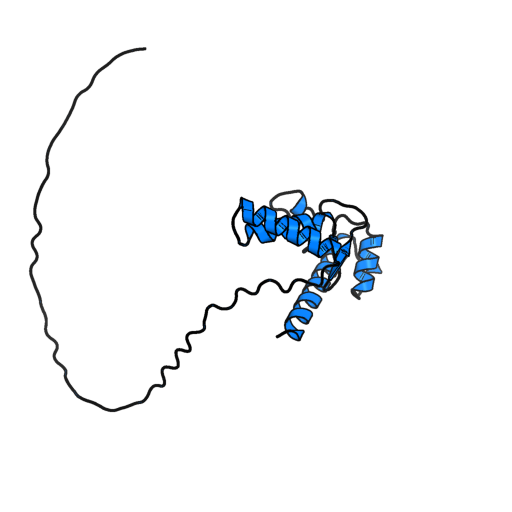1.00 86.88 171 GLU A C 1
ATOM 1303 O O . GLU A 1 171 ? -17.415 -10.668 -11.780 1.00 86.88 171 GLU A O 1
ATOM 1308 N N . ARG A 1 172 ? -16.423 -8.821 -10.981 1.00 82.25 172 ARG A N 1
ATOM 1309 C CA . ARG A 1 172 ? -17.179 -7.874 -11.821 1.00 82.25 172 ARG A CA 1
ATOM 1310 C C . ARG A 1 172 ? -16.692 -7.823 -13.273 1.00 82.25 172 ARG A C 1
ATOM 1312 O O . ARG A 1 172 ? -17.451 -7.407 -14.140 1.00 82.25 172 ARG A O 1
ATOM 1319 N N . GLU A 1 173 ? -15.439 -8.194 -13.520 1.00 72.06 173 GLU A N 1
ATOM 1320 C CA . GLU A 1 173 ? -14.799 -8.129 -14.844 1.00 72.06 173 GLU A CA 1
ATOM 1321 C C . GLU A 1 173 ? -14.827 -9.450 -15.629 1.00 72.06 173 GLU A C 1
ATOM 1323 O O . GLU A 1 173 ? -14.469 -9.461 -16.809 1.00 72.06 173 GLU A O 1
ATOM 1328 N N . GLY A 1 174 ? -15.193 -10.559 -14.978 1.00 58.50 174 GLY A N 1
ATOM 1329 C CA . GLY A 1 174 ? -15.247 -11.902 -15.570 1.00 58.50 174 GLY A CA 1
ATOM 1330 C C . GLY A 1 174 ? -16.632 -12.286 -16.064 1.00 58.50 174 GLY A C 1
ATOM 1331 O O . GLY A 1 174 ? -16.682 -13.013 -17.084 1.00 58.50 174 GLY A O 1
#

pLDDT: mean 73.8, std 25.14, range [27.58, 98.0]

Solvent-accessible surface area (backbone atoms only — not comparable to full-atom values): 10892 Å² total; per-residue (Å²): 143,80,86,84,85,90,84,90,85,88,85,87,86,89,89,87,91,83,87,88,86,92,83,86,88,83,89,81,89,80,85,89,79,94,72,90,73,80,79,74,75,68,77,75,63,80,74,73,75,75,69,73,84,71,47,61,52,47,73,70,49,44,51,46,25,51,55,37,26,52,57,28,25,76,72,72,39,85,50,72,69,12,53,53,49,9,51,51,59,32,34,29,45,27,26,51,56,48,49,28,49,43,76,46,98,62,74,43,64,24,31,58,35,65,76,36,94,87,46,69,71,45,84,43,34,51,63,68,53,54,62,67,56,44,49,50,54,26,55,78,62,67,46,81,68,52,92,77,48,52,62,66,55,36,45,52,50,40,37,56,41,24,54,49,36,46,49,52,53,55,65,75,75,107

Sequence (174 aa):
MRDAALDDARGGAPGGLTRPSRAGRAEWGDGPREAAARDTRRIRGPRRRHAEHHPPLPEHAQATWSAAHQAAEERYGSGERAERTAYAALKHGFEKVGDHWEPKESTGPSDAGAEERGAGTAGGVDANASKAHLMEVARRLDVAGRSRMTKDELVDGIRKANDRETRRAREREG

Mean predicted aligned error: 15.14 Å

Radius of gyration: 31.01 Å; Cα contacts (8 Å, |Δi|>4): 164; chains: 1; bounding box: 78×75×56 Å

Foldseek 3Di:
DDDDDDDDDDDDDDDDDDDDDDDDDDDDDDDDDDDDDPPPPVVPDPPPPPPQPQQDEDPVLCVQLVVQLVVQCVVPNDDDRSNVRSVLSSLQQWAQQARYIDGDPHGGQQDVVSVDPPDDDLQRHRLVDDLVVLLVSCVSLVQPPSVVDDSVRSSNSRSVSNVVSSVVVVVVVD